Protein AF-A0A453QAD8-F1 (afdb_monomer_lite)

Structure (mmCIF, N/CA/C/O backbone):
data_AF-A0A453QAD8-F1
#
_entry.id   AF-A0A453QAD8-F1
#
loop_
_atom_site.group_PDB
_atom_site.id
_atom_site.type_symbol
_atom_site.label_atom_id
_atom_site.label_alt_id
_atom_site.label_comp_id
_atom_site.label_asym_id
_atom_site.label_entity_id
_atom_site.label_seq_id
_atom_site.pdbx_PDB_ins_code
_atom_site.Cartn_x
_atom_site.Cartn_y
_atom_site.Cartn_z
_atom_site.occupancy
_atom_site.B_iso_or_equiv
_atom_site.auth_seq_id
_atom_site.auth_comp_id
_atom_site.auth_asym_id
_atom_site.auth_atom_id
_atom_site.pdbx_PDB_model_num
ATOM 1 N N . MET A 1 1 ? -19.420 12.621 48.385 1.00 46.16 1 MET A N 1
ATOM 2 C CA . MET A 1 1 ? -18.314 12.284 47.457 1.00 46.16 1 MET A CA 1
ATOM 3 C C . MET A 1 1 ? -18.726 11.089 46.584 1.00 46.16 1 MET A C 1
ATOM 5 O O . MET A 1 1 ? -18.362 9.971 46.894 1.00 46.16 1 MET A O 1
ATOM 9 N N . ALA A 1 2 ? -19.555 11.272 45.546 1.00 51.25 2 ALA A N 1
ATOM 10 C CA . ALA A 1 2 ? -20.055 10.136 44.736 1.00 51.25 2 ALA A CA 1
ATOM 11 C C . ALA A 1 2 ? -20.252 10.453 43.237 1.00 51.25 2 ALA A C 1
ATOM 13 O O . ALA A 1 2 ? -20.759 9.630 42.480 1.00 51.25 2 ALA A O 1
ATOM 14 N N . THR A 1 3 ? -19.836 11.639 42.785 1.00 53.22 3 THR A N 1
ATOM 15 C CA . THR A 1 3 ? -19.962 12.076 41.383 1.00 53.22 3 THR A CA 1
ATOM 16 C C . THR A 1 3 ? -18.635 11.997 40.617 1.00 53.22 3 THR A C 1
ATOM 18 O O . THR A 1 3 ? -18.647 11.863 39.396 1.00 53.22 3 THR A O 1
ATOM 21 N N . ASN A 1 4 ? -17.492 11.998 41.319 1.00 59.75 4 ASN A N 1
ATOM 22 C CA . ASN A 1 4 ? -16.151 11.904 40.720 1.00 59.75 4 ASN A CA 1
ATOM 23 C C . ASN A 1 4 ? -15.783 10.477 40.286 1.00 59.75 4 ASN A C 1
ATOM 25 O O . ASN A 1 4 ? -15.085 10.303 39.295 1.00 59.75 4 ASN A O 1
ATOM 29 N N . SER A 1 5 ? -16.300 9.457 40.979 1.00 61.31 5 SER A N 1
ATOM 30 C CA . SER A 1 5 ? -16.009 8.053 40.660 1.00 61.31 5 SER A CA 1
ATOM 31 C C . SER A 1 5 ? -16.678 7.613 39.348 1.00 61.31 5 SER A C 1
ATOM 33 O O . SER A 1 5 ? -16.019 7.039 38.489 1.00 61.31 5 SER A O 1
ATOM 35 N N . ARG A 1 6 ? -17.943 8.002 39.100 1.00 66.62 6 ARG A N 1
ATOM 36 C CA . ARG A 1 6 ? -18.629 7.718 37.820 1.00 66.62 6 ARG A CA 1
ATOM 37 C C . ARG A 1 6 ? -17.960 8.418 36.637 1.00 66.62 6 ARG A C 1
ATOM 39 O O . ARG A 1 6 ? -17.730 7.792 35.610 1.00 66.62 6 ARG A O 1
ATOM 46 N N . LYS A 1 7 ? -17.605 9.699 36.797 1.00 70.69 7 LYS A N 1
ATOM 47 C CA . LYS A 1 7 ? -16.863 10.462 35.780 1.00 70.69 7 LYS A CA 1
ATOM 48 C C . LYS A 1 7 ? -15.495 9.834 35.497 1.00 70.69 7 LYS A C 1
ATOM 50 O O . LYS A 1 7 ? -15.118 9.726 34.339 1.00 70.69 7 LYS A O 1
ATOM 55 N N . SER A 1 8 ? -14.793 9.364 36.529 1.00 80.44 8 SER A N 1
ATOM 56 C CA . SER A 1 8 ? -13.508 8.669 36.388 1.00 80.44 8 SER A CA 1
ATOM 57 C C . SER A 1 8 ? -13.633 7.356 35.607 1.00 80.44 8 SER A C 1
ATOM 59 O O . SER A 1 8 ? -12.840 7.128 34.697 1.00 80.44 8 SER A O 1
ATOM 61 N N . VAL A 1 9 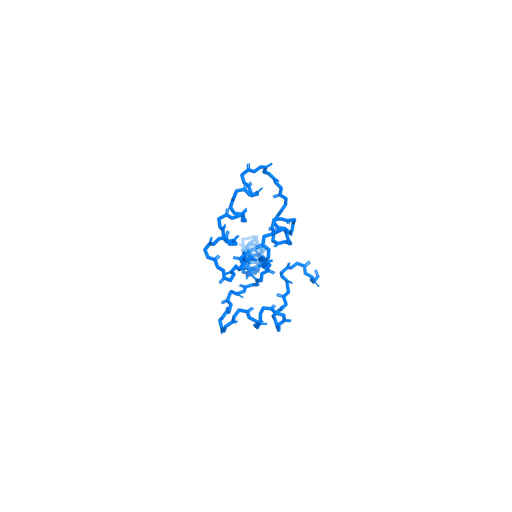? -14.661 6.543 35.879 1.00 84.44 9 VAL A N 1
ATOM 62 C CA . VAL A 1 9 ? -14.925 5.305 35.122 1.00 84.44 9 VAL A CA 1
ATOM 63 C C . VAL A 1 9 ? -15.244 5.611 33.659 1.00 84.44 9 VAL A C 1
ATOM 65 O O . VAL A 1 9 ? -14.671 4.987 32.771 1.00 84.44 9 VAL A O 1
ATOM 68 N N . ILE A 1 10 ? -16.104 6.601 33.395 1.00 88.38 10 ILE A N 1
ATOM 69 C CA . ILE A 1 10 ? -16.455 7.008 32.026 1.00 88.38 10 ILE A CA 1
ATOM 70 C C . ILE A 1 10 ? -15.204 7.457 31.264 1.00 88.38 10 ILE A C 1
ATOM 72 O O . ILE A 1 10 ? -14.963 6.979 30.159 1.00 88.38 10 ILE A O 1
ATOM 76 N N . MET A 1 11 ? -14.373 8.317 31.862 1.00 85.50 11 MET A N 1
ATOM 77 C CA . MET A 1 11 ? -13.123 8.757 31.237 1.00 85.50 11 MET A CA 1
ATOM 78 C C . MET A 1 11 ? -12.162 7.589 30.991 1.00 85.50 11 MET A C 1
ATOM 80 O O . MET A 1 11 ? -11.556 7.521 29.926 1.00 85.50 11 MET A O 1
ATOM 84 N N . GLY A 1 12 ? -12.064 6.640 31.928 1.00 88.38 12 GLY A N 1
ATOM 85 C CA . GLY A 1 12 ? -11.258 5.431 31.761 1.00 88.38 12 GLY A CA 1
ATOM 86 C C . GLY A 1 12 ? -11.710 4.575 30.575 1.00 88.38 12 GLY A C 1
ATOM 87 O O . GLY A 1 12 ? -10.883 4.191 29.751 1.00 88.38 12 GLY A O 1
ATOM 88 N N . VAL A 1 13 ? -13.018 4.333 30.440 1.00 88.62 13 VAL A N 1
ATOM 89 C CA . VAL A 1 13 ? -13.594 3.583 29.310 1.00 88.62 13 VAL A CA 1
ATOM 90 C C . VAL A 1 13 ? -13.358 4.311 27.985 1.00 88.62 13 VAL A C 1
ATOM 92 O O . VAL A 1 13 ? -12.945 3.681 27.015 1.00 88.62 13 VAL A O 1
ATOM 95 N N . VAL A 1 14 ? -13.557 5.633 27.940 1.00 88.19 14 VAL A N 1
ATOM 96 C CA . VAL A 1 14 ? -13.313 6.441 26.733 1.00 88.19 14 VAL A CA 1
ATOM 97 C C . VAL A 1 14 ? -11.847 6.351 26.299 1.00 88.19 14 VAL A C 1
ATOM 99 O O . VAL A 1 14 ? -11.577 6.110 25.124 1.00 88.19 14 VAL A O 1
ATOM 102 N N . ILE A 1 15 ? -10.897 6.474 27.230 1.00 88.00 15 ILE A N 1
ATOM 103 C CA . ILE A 1 15 ? -9.463 6.338 26.931 1.00 88.00 15 ILE A CA 1
ATOM 104 C C . ILE A 1 15 ? -9.153 4.930 26.408 1.00 88.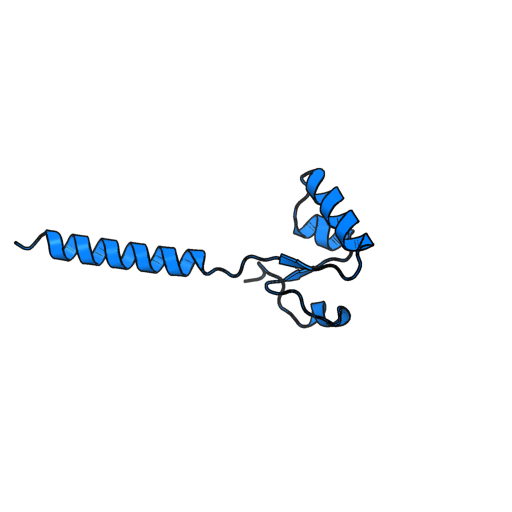00 15 ILE A C 1
ATOM 106 O O . ILE A 1 15 ? -8.469 4.802 25.396 1.00 88.00 15 ILE A O 1
ATOM 110 N N . LEU A 1 16 ? -9.692 3.879 27.038 1.00 85.94 16 LEU A N 1
ATOM 111 C CA . LEU A 1 16 ? -9.497 2.497 26.588 1.00 85.94 16 LEU A CA 1
ATOM 112 C C . LEU A 1 16 ? -9.983 2.282 25.148 1.00 85.94 16 LEU A C 1
ATOM 114 O O . LEU A 1 16 ? -9.254 1.717 24.334 1.00 85.94 16 LEU A O 1
ATOM 118 N N . VAL A 1 17 ? -11.181 2.769 24.811 1.00 86.12 17 VAL A N 1
ATOM 119 C CA . VAL A 1 17 ? -11.740 2.669 23.453 1.00 86.12 17 VAL A CA 1
ATOM 120 C C . VAL A 1 17 ? -10.859 3.405 22.443 1.00 86.12 17 VAL A C 1
ATOM 122 O O . VAL A 1 17 ? -10.544 2.852 21.392 1.00 86.12 17 VAL A O 1
ATOM 125 N N . LEU A 1 18 ? -10.409 4.621 22.765 1.00 82.88 18 LEU A N 1
ATOM 126 C CA . LEU A 1 18 ? -9.541 5.412 21.887 1.00 82.88 18 LEU A CA 1
ATOM 127 C C . LEU A 1 18 ? -8.174 4.751 21.658 1.00 82.88 18 LEU A C 1
ATOM 129 O O . LEU A 1 18 ? -7.659 4.800 20.541 1.00 82.88 18 LEU A O 1
ATOM 133 N N . VAL A 1 19 ? -7.597 4.117 22.682 1.00 81.25 19 VAL A N 1
ATOM 134 C CA . VAL A 1 19 ? -6.329 3.378 22.568 1.00 81.25 19 VAL A CA 1
ATOM 135 C C . VAL A 1 19 ? -6.490 2.157 21.660 1.00 81.25 19 VAL A C 1
ATOM 137 O O . VAL A 1 19 ? -5.667 1.948 20.770 1.00 81.25 19 VAL A O 1
ATOM 140 N N . ILE A 1 20 ? -7.574 1.390 21.811 1.00 73.44 20 ILE A N 1
ATOM 141 C CA . ILE A 1 20 ? -7.877 0.248 20.931 1.00 73.44 20 ILE A CA 1
ATOM 142 C C . ILE A 1 20 ? -8.098 0.721 19.483 1.00 73.44 20 ILE A C 1
ATOM 144 O O . ILE A 1 20 ? -7.679 0.054 18.537 1.00 73.44 20 ILE A O 1
ATOM 148 N N . HIS A 1 21 ? -8.709 1.893 19.295 1.00 65.62 21 HIS A N 1
ATOM 149 C CA . HIS A 1 21 ? -8.964 2.461 17.971 1.00 65.62 21 HIS A CA 1
ATOM 150 C C . HIS A 1 21 ? -7.698 2.986 17.271 1.00 65.62 21 HIS A C 1
ATOM 152 O O . HIS A 1 21 ? -7.629 2.969 16.048 1.00 65.62 21 HIS A O 1
ATOM 158 N N . GLN A 1 22 ? -6.679 3.418 18.017 1.00 60.94 22 GLN A N 1
ATOM 159 C CA . GLN A 1 22 ? -5.385 3.837 17.455 1.00 60.94 22 GLN A CA 1
ATOM 160 C C . GLN A 1 22 ? -4.421 2.667 17.215 1.00 60.94 22 GLN A C 1
ATOM 162 O O . GLN A 1 22 ? -3.471 2.808 16.451 1.00 60.94 22 GLN A O 1
ATOM 167 N N . ALA A 1 23 ? -4.671 1.497 17.807 1.00 62.69 23 ALA A N 1
ATOM 168 C CA . ALA A 1 23 ? -3.867 0.292 17.592 1.00 62.69 23 ALA A CA 1
ATOM 169 C C . ALA A 1 23 ? -4.094 -0.372 16.215 1.00 62.69 23 ALA A C 1
ATOM 171 O O . ALA A 1 23 ? -3.582 -1.465 15.963 1.00 62.69 23 ALA A O 1
ATOM 172 N N . GLN A 1 24 ? -4.858 0.261 15.317 1.00 57.34 24 GLN A N 1
ATOM 173 C CA . GLN A 1 24 ? -5.040 -0.218 13.950 1.00 57.34 24 GLN A CA 1
ATOM 174 C C . GLN A 1 24 ? -3.687 -0.245 13.239 1.00 57.34 24 GLN A C 1
ATOM 176 O O . GLN A 1 24 ? -2.974 0.755 13.166 1.00 57.34 24 GLN A O 1
ATOM 181 N N . VAL A 1 25 ? -3.324 -1.419 12.724 1.00 65.56 25 VAL A N 1
ATOM 182 C CA . VAL A 1 25 ? -2.075 -1.605 11.988 1.00 65.56 25 VAL A CA 1
ATOM 183 C C . VAL A 1 25 ? -2.163 -0.767 10.714 1.00 65.56 25 VAL A C 1
ATOM 185 O O . VAL A 1 25 ? -2.872 -1.124 9.777 1.00 65.56 25 VAL A O 1
ATOM 188 N N . GLU A 1 26 ? -1.478 0.376 10.704 1.00 72.94 26 GLU A N 1
ATOM 189 C CA . GLU A 1 26 ? -1.435 1.297 9.569 1.00 72.94 26 GLU A CA 1
ATOM 190 C C . GLU A 1 26 ? -1.026 0.539 8.299 1.00 72.94 26 GLU A C 1
ATOM 192 O O . GLU A 1 26 ? 0.106 0.067 8.146 1.00 72.94 26 GLU A O 1
ATOM 197 N N . ALA A 1 27 ? -1.973 0.430 7.371 1.00 82.81 27 ALA A N 1
ATOM 198 C CA . ALA A 1 27 ? -1.763 -0.130 6.051 1.00 82.81 27 ALA A CA 1
ATOM 199 C C . ALA A 1 27 ? -0.517 0.485 5.397 1.00 82.81 27 ALA A C 1
ATOM 201 O O . ALA A 1 27 ? -0.398 1.710 5.289 1.00 82.81 27 ALA A O 1
ATOM 202 N N . LYS A 1 28 ? 0.399 -0.332 4.878 1.00 87.19 28 LYS A N 1
ATOM 203 C CA . LYS A 1 28 ? 1.634 0.123 4.228 1.00 87.19 28 LYS A CA 1
ATOM 204 C C . LYS A 1 28 ? 1.678 -0.296 2.766 1.00 87.19 28 LYS A C 1
ATOM 206 O O . LYS A 1 28 ? 1.260 -1.388 2.406 1.00 87.19 28 LYS A O 1
ATOM 211 N N . SER A 1 29 ? 2.194 0.580 1.901 1.00 92.38 29 SER A N 1
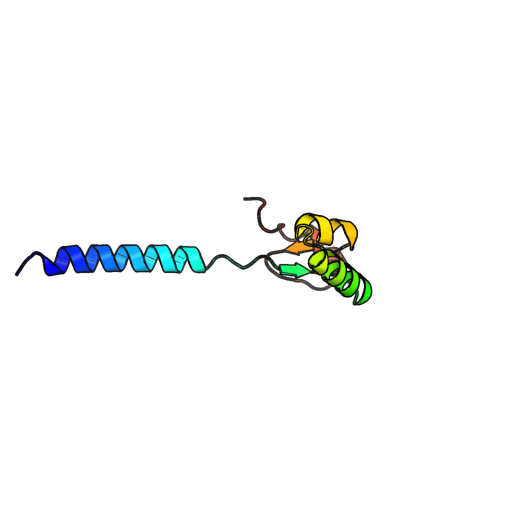ATOM 212 C CA . SER A 1 29 ? 2.475 0.195 0.516 1.00 92.38 29 SER A CA 1
ATOM 213 C C . SER A 1 29 ? 3.790 -0.578 0.442 1.00 92.38 29 SER A C 1
ATOM 215 O O . SER A 1 29 ? 4.830 -0.094 0.895 1.00 92.38 29 SER A O 1
ATOM 217 N N . CYS A 1 30 ? 3.762 -1.762 -0.153 1.00 93.94 30 CYS A N 1
ATOM 218 C CA . CYS A 1 30 ? 4.887 -2.673 -0.305 1.00 93.94 30 CYS A CA 1
ATOM 219 C C . CYS A 1 30 ? 5.155 -2.887 -1.797 1.00 93.94 30 CYS A C 1
ATOM 221 O O . CYS A 1 30 ? 4.265 -3.301 -2.533 1.00 93.94 30 CYS A O 1
ATOM 223 N N . CYS A 1 31 ? 6.370 -2.576 -2.243 1.00 94.81 31 CYS A N 1
ATOM 224 C CA . CYS A 1 31 ? 6.785 -2.642 -3.646 1.00 94.81 31 CYS A CA 1
ATOM 225 C C . CYS A 1 31 ? 8.012 -3.550 -3.771 1.00 94.81 31 CYS A C 1
ATOM 227 O O . CYS A 1 31 ? 8.850 -3.568 -2.868 1.00 94.81 31 CYS A O 1
ATOM 229 N N . CYS A 1 32 ? 8.132 -4.272 -4.885 1.00 92.44 32 CYS A N 1
ATOM 230 C CA . CYS A 1 32 ? 9.176 -5.287 -5.072 1.00 92.44 32 CYS A CA 1
ATOM 231 C C . CYS A 1 32 ? 10.481 -4.790 -5.672 1.00 92.44 32 CYS A C 1
ATOM 233 O O . CYS A 1 32 ? 11.483 -5.502 -5.649 1.00 92.44 32 CYS A O 1
ATOM 235 N N . SER A 1 33 ? 10.480 -3.560 -6.164 1.00 94.00 33 SER A N 1
ATOM 236 C CA . SER A 1 33 ? 11.645 -2.907 -6.730 1.00 94.00 33 SER A CA 1
ATOM 237 C C . SER A 1 33 ? 11.652 -1.433 -6.348 1.00 94.00 33 SER A C 1
ATOM 239 O O . SER A 1 33 ? 10.611 -0.836 -6.049 1.00 94.00 33 SER A O 1
ATOM 241 N N . THR A 1 34 ? 12.838 -0.832 -6.400 1.00 95.81 34 THR A N 1
ATOM 242 C CA . THR A 1 34 ? 13.005 0.618 -6.256 1.00 95.81 34 THR A CA 1
ATOM 243 C C . THR A 1 34 ? 12.234 1.367 -7.343 1.00 95.81 34 THR A C 1
ATOM 245 O O . THR A 1 34 ? 11.607 2.379 -7.054 1.00 95.81 34 THR A O 1
ATOM 248 N N . SER A 1 35 ? 12.182 0.831 -8.569 1.00 97.50 35 SER A N 1
ATOM 249 C CA . SER A 1 35 ? 11.394 1.421 -9.660 1.00 97.50 35 SER A CA 1
ATOM 250 C C . SER A 1 35 ? 9.891 1.455 -9.337 1.00 97.50 35 SER A C 1
ATOM 252 O O . SER A 1 35 ? 9.271 2.516 -9.407 1.00 97.50 35 SER A O 1
ATOM 254 N N . GLY A 1 36 ? 9.317 0.346 -8.849 1.00 96.88 36 GLY A N 1
ATOM 255 C CA . GLY A 1 36 ? 7.916 0.310 -8.404 1.00 96.88 36 GLY A CA 1
ATOM 256 C C . GLY A 1 36 ? 7.641 1.265 -7.237 1.00 96.88 36 GLY A C 1
ATOM 257 O O . GLY A 1 36 ? 6.614 1.942 -7.209 1.00 96.88 36 GLY A O 1
ATOM 258 N N . ARG A 1 37 ? 8.596 1.406 -6.303 1.00 96.94 37 ARG A N 1
ATOM 259 C CA . ARG A 1 37 ? 8.515 2.399 -5.219 1.00 96.94 37 ARG A CA 1
ATOM 260 C C . ARG A 1 37 ? 8.487 3.831 -5.752 1.00 96.94 37 ARG A C 1
ATOM 262 O O . ARG A 1 37 ? 7.668 4.623 -5.291 1.00 96.94 37 ARG A O 1
ATOM 269 N N . ASN A 1 38 ? 9.356 4.157 -6.703 1.00 98.19 38 ASN A N 1
ATOM 270 C CA . ASN A 1 38 ? 9.434 5.490 -7.291 1.00 98.19 38 ASN A CA 1
ATOM 271 C C . ASN A 1 38 ? 8.157 5.828 -8.066 1.00 98.19 38 ASN A C 1
ATOM 273 O O . ASN A 1 38 ? 7.599 6.903 -7.861 1.00 98.19 38 ASN A O 1
ATOM 277 N N . CYS A 1 39 ? 7.636 4.883 -8.857 1.00 98.31 39 CYS A N 1
ATOM 278 C CA . CYS A 1 39 ? 6.332 5.009 -9.508 1.00 98.31 39 CYS A CA 1
ATOM 279 C C . CYS A 1 39 ? 5.223 5.288 -8.484 1.00 98.31 39 CYS A C 1
ATOM 281 O O . CYS A 1 39 ? 4.462 6.241 -8.644 1.00 98.31 39 CYS A O 1
ATOM 283 N N . TYR A 1 40 ? 5.152 4.502 -7.399 1.00 97.75 40 TYR A N 1
ATOM 284 C CA . TYR A 1 40 ? 4.122 4.680 -6.374 1.00 97.75 40 TYR A CA 1
ATOM 285 C C . TYR A 1 40 ? 4.197 6.078 -5.756 1.00 97.75 40 TYR A C 1
ATOM 287 O O . TYR A 1 40 ? 3.173 6.736 -5.588 1.00 97.75 40 TYR A O 1
ATOM 295 N N . ASN A 1 41 ? 5.405 6.545 -5.442 1.00 97.75 41 ASN A N 1
ATOM 296 C CA . ASN A 1 41 ? 5.618 7.869 -4.870 1.00 97.75 41 ASN A CA 1
ATOM 297 C C . ASN A 1 41 ? 5.202 8.977 -5.848 1.00 97.75 41 ASN A C 1
ATOM 299 O O . ASN A 1 41 ? 4.464 9.871 -5.448 1.00 97.75 41 ASN A O 1
ATOM 303 N N . ALA A 1 42 ? 5.591 8.884 -7.123 1.00 98.25 42 ALA A N 1
ATOM 304 C CA . ALA A 1 42 ? 5.191 9.840 -8.155 1.00 98.25 42 ALA A CA 1
ATOM 305 C C . ALA A 1 42 ? 3.664 9.878 -8.340 1.00 98.25 42 ALA A C 1
ATOM 307 O O . ALA A 1 42 ? 3.066 10.949 -8.322 1.00 98.25 42 ALA A O 1
ATOM 308 N N . CYS A 1 43 ? 3.013 8.715 -8.407 1.00 98.12 43 CYS A N 1
ATOM 309 C CA . CYS A 1 43 ? 1.554 8.620 -8.465 1.00 98.12 43 CYS A CA 1
ATOM 310 C C . CYS A 1 43 ? 0.879 9.245 -7.231 1.00 98.12 43 CYS A C 1
ATOM 312 O O . CYS A 1 43 ? -0.164 9.883 -7.335 1.00 98.12 43 CYS A O 1
ATOM 314 N N . ARG A 1 44 ? 1.470 9.113 -6.037 1.00 97.50 44 ARG A N 1
ATOM 315 C CA . ARG A 1 44 ? 0.922 9.742 -4.826 1.00 97.50 44 ARG A CA 1
ATOM 316 C C . ARG A 1 44 ? 1.055 11.263 -4.831 1.00 97.50 44 ARG A C 1
ATOM 318 O O . ARG A 1 44 ? 0.183 11.917 -4.265 1.00 97.50 44 ARG A O 1
ATOM 325 N N . VAL A 1 45 ? 2.082 11.814 -5.479 1.00 97.88 45 VAL A N 1
ATOM 326 C CA . VAL A 1 45 ? 2.248 13.268 -5.651 1.00 97.88 45 VAL A CA 1
ATOM 327 C C . VAL A 1 45 ? 1.118 13.864 -6.496 1.00 97.88 45 VAL A C 1
ATOM 329 O O . VAL A 1 45 ? 0.693 14.980 -6.220 1.00 97.88 45 VAL A O 1
ATOM 332 N N . THR A 1 46 ? 0.549 13.115 -7.447 1.00 96.81 46 THR A N 1
ATOM 333 C CA . THR A 1 46 ? -0.603 13.587 -8.243 1.00 96.81 46 THR A CA 1
ATOM 334 C C . THR A 1 46 ? -1.928 13.585 -7.471 1.00 96.81 46 THR A C 1
ATOM 336 O O . THR A 1 46 ? -2.959 13.957 -8.024 1.00 96.81 46 THR A O 1
ATOM 339 N N . GLY A 1 47 ? -1.938 13.121 -6.216 1.00 95.38 47 GLY A N 1
ATOM 340 C CA . GLY A 1 47 ? -3.142 13.003 -5.390 1.00 95.38 47 GLY A CA 1
ATOM 341 C C . GLY A 1 47 ? -3.951 11.719 -5.610 1.00 95.38 47 GLY A C 1
ATOM 342 O O . GLY A 1 47 ? -4.946 11.500 -4.917 1.00 95.38 47 GLY A O 1
ATOM 343 N N . ALA A 1 48 ? -3.530 10.826 -6.513 1.00 96.56 48 ALA A N 1
ATOM 344 C CA . ALA A 1 48 ? -4.233 9.568 -6.764 1.00 96.56 48 ALA A CA 1
ATOM 345 C C . ALA A 1 48 ? -4.259 8.659 -5.521 1.00 96.56 48 ALA A C 1
ATOM 347 O O . ALA A 1 48 ? -3.337 8.658 -4.700 1.00 96.56 48 ALA A O 1
ATOM 348 N N . SER A 1 49 ? -5.324 7.862 -5.363 1.00 94.88 49 SER A N 1
ATOM 349 C CA . SER A 1 49 ? -5.535 7.030 -4.167 1.00 94.88 49 SER A CA 1
ATOM 350 C C . SER A 1 49 ? -4.414 5.998 -3.950 1.00 94.88 49 SER A C 1
ATOM 352 O O . SER A 1 49 ? -3.776 5.539 -4.898 1.00 94.88 49 SER A O 1
ATOM 354 N N . ARG A 1 50 ? -4.188 5.571 -2.696 1.00 94.38 50 ARG A N 1
ATOM 355 C CA . ARG A 1 50 ? -3.176 4.542 -2.370 1.00 94.38 50 ARG A CA 1
ATOM 356 C C . ARG A 1 50 ? -3.417 3.244 -3.145 1.00 94.38 50 ARG A C 1
ATOM 358 O O . ARG A 1 50 ? -2.463 2.659 -3.643 1.00 94.38 50 ARG A O 1
ATOM 365 N N . LYS A 1 51 ? -4.682 2.830 -3.277 1.00 93.25 51 LYS A N 1
ATOM 366 C CA . LYS A 1 51 ? -5.088 1.630 -4.023 1.00 93.25 51 LYS A CA 1
ATOM 367 C C . LYS A 1 51 ? -4.796 1.772 -5.519 1.00 93.25 51 LYS A C 1
ATOM 369 O O . LYS A 1 51 ? -4.218 0.865 -6.107 1.00 93.25 51 LYS A O 1
ATOM 374 N N . THR A 1 52 ? -5.121 2.925 -6.106 1.00 95.88 52 THR A N 1
ATOM 375 C CA . THR A 1 52 ? -4.829 3.233 -7.516 1.00 95.88 52 THR A CA 1
ATOM 376 C C . THR A 1 52 ? -3.327 3.180 -7.786 1.00 95.88 52 THR A C 1
ATOM 378 O O . THR A 1 52 ? -2.894 2.453 -8.674 1.00 95.88 52 THR A O 1
ATOM 381 N N . CYS A 1 53 ? -2.520 3.874 -6.979 1.00 97.50 53 CYS A N 1
ATOM 382 C CA . CYS A 1 53 ? -1.067 3.889 -7.152 1.00 97.50 53 CYS A CA 1
ATOM 383 C C . CYS A 1 53 ? -0.420 2.529 -6.897 1.00 97.50 53 CYS A C 1
ATOM 385 O O . CYS A 1 53 ? 0.554 2.180 -7.557 1.00 97.50 53 CYS A O 1
ATOM 387 N N . ALA A 1 54 ? -0.951 1.748 -5.954 1.00 95.12 54 ALA A N 1
ATOM 388 C CA . ALA A 1 54 ? -0.481 0.392 -5.715 1.00 95.12 54 ALA A CA 1
ATOM 389 C C . ALA A 1 54 ? -0.706 -0.487 -6.951 1.00 95.12 54 ALA A C 1
ATOM 391 O O . ALA A 1 54 ? 0.249 -1.070 -7.460 1.00 95.12 54 ALA A O 1
ATOM 392 N N . SER A 1 55 ? -1.928 -0.482 -7.488 1.00 94.50 55 SER A N 1
ATOM 393 C CA . SER A 1 55 ? -2.273 -1.230 -8.698 1.00 94.50 55 SER A CA 1
ATOM 394 C C . SER A 1 55 ? -1.436 -0.804 -9.907 1.00 94.50 55 SER A C 1
ATOM 396 O O . SER A 1 55 ? -0.919 -1.662 -10.613 1.00 94.50 55 SER A O 1
ATOM 398 N N . LEU A 1 56 ? -1.280 0.505 -10.134 1.00 96.75 56 LEU A N 1
ATOM 399 C CA . LEU A 1 56 ? -0.556 1.047 -11.287 1.00 96.75 56 LEU A CA 1
ATOM 400 C C . LEU A 1 56 ? 0.936 0.685 -11.267 1.00 96.75 56 LEU A C 1
ATOM 402 O O . LEU A 1 56 ? 1.525 0.415 -12.307 1.00 96.75 56 LEU A O 1
ATOM 406 N N . CYS A 1 57 ? 1.544 0.676 -10.082 1.00 96.56 57 CYS A N 1
ATOM 407 C CA . CYS A 1 57 ? 2.991 0.540 -9.920 1.00 96.56 57 CYS A CA 1
ATOM 408 C C . CYS A 1 57 ? 3.440 -0.862 -9.483 1.00 96.56 57 CYS A C 1
ATOM 410 O O . CYS A 1 57 ? 4.598 -1.043 -9.099 1.00 96.56 57 CYS A O 1
ATOM 412 N N . GLY A 1 58 ? 2.535 -1.848 -9.490 1.00 93.12 58 GLY A N 1
ATOM 413 C CA . GLY A 1 58 ? 2.836 -3.218 -9.060 1.00 93.12 58 GLY A CA 1
ATOM 414 C C . GLY A 1 58 ? 3.185 -3.331 -7.571 1.00 93.12 58 GLY A C 1
ATOM 415 O O . GLY A 1 58 ? 3.969 -4.192 -7.172 1.00 93.12 58 GLY A O 1
ATOM 416 N N . CYS A 1 59 ? 2.641 -2.442 -6.741 1.00 94.38 59 CYS A N 1
ATOM 417 C CA . CYS A 1 59 ? 2.765 -2.501 -5.290 1.00 94.38 59 CYS A CA 1
ATOM 418 C C . CYS A 1 59 ? 1.478 -3.054 -4.663 1.00 94.38 59 CYS A C 1
ATOM 420 O O . CYS A 1 59 ? 0.411 -3.035 -5.269 1.00 94.38 59 CYS A O 1
ATOM 422 N N . LYS A 1 60 ? 1.558 -3.495 -3.408 1.00 92.31 60 LYS A N 1
ATOM 423 C CA . LYS A 1 60 ? 0.401 -3.932 -2.617 1.00 92.31 60 LYS A CA 1
ATOM 424 C C . LYS A 1 60 ? 0.230 -3.100 -1.363 1.00 92.31 60 LYS A C 1
ATOM 426 O O . LYS A 1 60 ? 1.214 -2.608 -0.817 1.00 92.31 60 LYS A O 1
ATOM 431 N N . ILE A 1 61 ? -1.004 -2.952 -0.897 1.00 92.06 61 ILE A N 1
ATOM 432 C CA . ILE A 1 61 ? -1.295 -2.306 0.384 1.00 92.06 61 ILE A CA 1
ATOM 433 C C . ILE A 1 61 ? -1.527 -3.401 1.430 1.00 92.06 61 ILE A C 1
ATOM 435 O O . ILE A 1 61 ? -2.570 -4.045 1.431 1.00 92.06 61 ILE A O 1
ATOM 439 N N . LEU A 1 62 ? -0.546 -3.625 2.303 1.00 89.25 62 LEU A N 1
ATOM 440 C CA . LEU A 1 62 ? -0.525 -4.712 3.288 1.00 89.25 62 LEU A CA 1
ATOM 441 C C . LEU A 1 62 ? -0.331 -4.148 4.698 1.00 89.25 62 LEU A C 1
ATOM 443 O O . LEU A 1 62 ? 0.305 -3.108 4.855 1.00 89.25 62 LEU A O 1
ATOM 447 N N . ASN A 1 63 ? -0.772 -4.860 5.738 1.00 85.69 63 ASN A N 1
ATOM 448 C CA . ASN A 1 63 ? -0.474 -4.458 7.126 1.00 85.69 63 ASN A CA 1
ATOM 449 C C . ASN A 1 63 ? 1.025 -4.599 7.458 1.00 85.69 63 ASN A C 1
ATOM 451 O O . ASN A 1 63 ? 1.547 -3.923 8.340 1.00 85.69 63 ASN A O 1
ATOM 455 N N . LYS A 1 64 ? 1.742 -5.470 6.734 1.00 84.25 64 LYS A N 1
ATOM 456 C CA . LYS A 1 64 ? 3.187 -5.669 6.869 1.00 84.25 64 LYS A CA 1
ATOM 457 C C . LYS A 1 64 ? 3.808 -6.015 5.519 1.00 84.25 64 LYS A C 1
ATOM 459 O O . LYS A 1 64 ? 3.286 -6.854 4.789 1.00 84.25 64 LYS A O 1
ATOM 464 N N . CYS A 1 65 ? 4.950 -5.405 5.202 1.00 87.25 65 CYS A N 1
ATOM 465 C CA . CYS A 1 65 ? 5.732 -5.804 4.034 1.00 87.25 65 CYS A CA 1
ATOM 466 C C . CYS A 1 65 ? 6.541 -7.060 4.350 1.00 87.25 65 CYS A C 1
ATOM 468 O O . CYS A 1 65 ? 7.267 -7.107 5.343 1.00 87.25 65 CYS A O 1
ATOM 470 N N . VAL A 1 66 ? 6.422 -8.065 3.489 1.00 88.25 66 VAL A N 1
ATOM 471 C CA . VAL A 1 66 ? 7.136 -9.338 3.609 1.00 88.25 66 VAL A CA 1
ATOM 472 C C . VAL A 1 66 ? 8.175 -9.499 2.501 1.00 88.25 66 VAL A C 1
ATOM 474 O O . VAL A 1 66 ? 8.141 -8.830 1.472 1.00 88.25 66 VAL A O 1
ATOM 477 N N . ARG A 1 67 ? 9.142 -10.381 2.722 1.00 85.19 67 ARG A N 1
ATOM 478 C CA . ARG A 1 67 ? 10.081 -10.842 1.697 1.00 85.19 67 ARG A CA 1
ATOM 479 C C . ARG A 1 67 ? 10.056 -12.376 1.712 1.00 85.19 67 ARG A C 1
ATOM 481 O O . ARG A 1 67 ? 9.882 -12.944 2.791 1.00 85.19 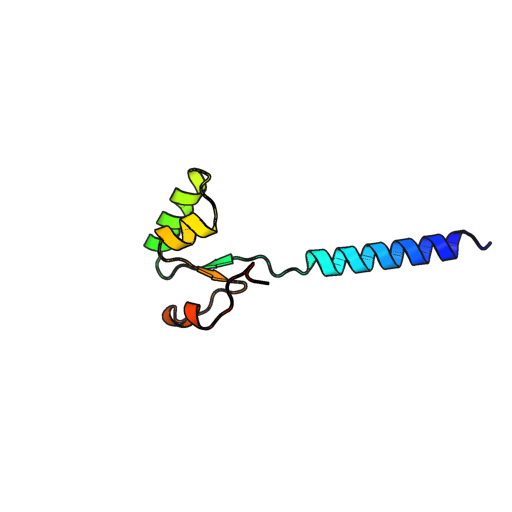67 ARG A O 1
ATOM 488 N N . PRO A 1 68 ? 10.263 -13.055 0.575 1.00 88.19 68 PRO A N 1
ATOM 489 C CA . PRO A 1 68 ? 10.321 -12.520 -0.785 1.00 88.19 68 PRO A CA 1
ATOM 490 C C . PRO A 1 68 ? 8.958 -11.995 -1.276 1.00 88.19 68 PRO A C 1
ATOM 492 O O . PRO A 1 68 ? 7.945 -12.059 -0.583 1.00 88.19 68 PRO A O 1
ATOM 495 N N . CYS A 1 69 ? 8.987 -11.324 -2.420 1.00 85.19 69 CYS A N 1
ATOM 496 C CA . CYS A 1 69 ? 7.946 -10.399 -2.862 1.00 85.19 69 CYS A CA 1
ATOM 497 C C . CYS A 1 69 ? 6.738 -11.063 -3.546 1.00 85.19 69 CYS A C 1
ATOM 499 O O . CYS A 1 69 ? 5.611 -10.575 -3.488 1.00 85.19 69 CYS A O 1
ATOM 501 N N . ASP A 1 70 ? 6.980 -12.227 -4.130 1.00 85.00 70 ASP A N 1
ATOM 502 C CA . ASP A 1 70 ? 5.995 -13.211 -4.581 1.00 85.00 70 ASP A CA 1
ATOM 503 C C . ASP A 1 70 ? 4.973 -13.579 -3.488 1.00 85.00 70 ASP A C 1
ATOM 505 O O . ASP A 1 70 ? 3.808 -13.856 -3.780 1.00 85.00 70 ASP A O 1
ATOM 509 N N . ARG A 1 71 ? 5.364 -13.482 -2.210 1.00 83.69 71 ARG A N 1
ATOM 510 C CA . ARG A 1 71 ? 4.497 -13.778 -1.058 1.00 83.69 71 ARG A CA 1
ATOM 511 C C . ARG A 1 71 ? 3.488 -12.686 -0.714 1.00 83.69 71 ARG A C 1
ATOM 513 O O . ARG A 1 71 ? 2.675 -12.888 0.182 1.00 83.69 71 ARG A O 1
ATOM 520 N N . PHE A 1 72 ? 3.471 -11.550 -1.411 1.00 86.81 72 PHE A N 1
ATOM 521 C CA . PHE A 1 72 ? 2.468 -10.502 -1.175 1.00 86.81 72 PHE A CA 1
ATOM 522 C C . PHE A 1 72 ? 1.024 -10.969 -1.400 1.00 86.81 72 PHE A C 1
ATOM 524 O O . PHE A 1 72 ? 0.100 -10.367 -0.868 1.00 86.81 72 PHE A O 1
ATOM 531 N N . ASN A 1 73 ? 0.806 -12.027 -2.184 1.00 83.62 73 ASN A N 1
ATOM 532 C CA . ASN A 1 73 ? -0.519 -12.625 -2.376 1.00 83.62 73 ASN A CA 1
ATOM 533 C C . ASN A 1 73 ? -1.006 -13.442 -1.171 1.00 83.62 73 ASN A C 1
ATOM 535 O O . ASN A 1 73 ? -2.199 -13.690 -1.060 1.00 83.62 73 ASN A O 1
ATOM 539 N N . LEU A 1 74 ? -0.099 -13.844 -0.277 1.00 84.00 74 LEU A N 1
ATOM 540 C CA . LEU A 1 74 ? -0.412 -14.666 0.894 1.00 84.00 74 LEU A CA 1
ATO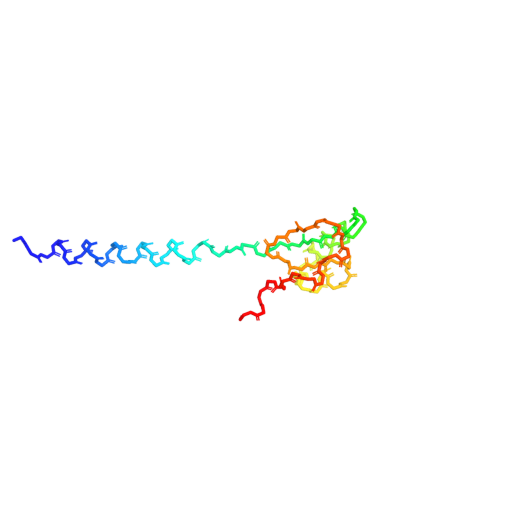M 541 C C . LEU A 1 74 ? -0.837 -13.833 2.109 1.00 84.00 74 LEU A C 1
ATOM 543 O O . LEU A 1 74 ? -1.208 -14.394 3.135 1.00 84.00 74 LEU A O 1
ATOM 547 N N . TYR A 1 75 ? -0.737 -12.505 2.021 1.00 78.31 75 TYR A N 1
ATOM 548 C CA . TYR A 1 75 ? -1.037 -11.601 3.123 1.00 78.31 75 TYR A CA 1
ATOM 549 C C . TYR A 1 75 ? -2.305 -10.793 2.825 1.00 78.31 75 TYR A C 1
ATOM 551 O O . TYR A 1 75 ? -2.482 -10.360 1.682 1.00 78.31 75 TYR A O 1
ATOM 559 N N . PRO A 1 76 ? -3.186 -10.572 3.819 1.00 75.38 76 PRO A N 1
ATOM 560 C CA . PRO A 1 76 ? -4.409 -9.812 3.607 1.00 75.38 76 PRO A CA 1
ATOM 561 C C . PRO A 1 76 ? -4.091 -8.374 3.193 1.00 75.38 76 PRO A C 1
ATOM 563 O O . PRO A 1 76 ? -3.208 -7.719 3.760 1.00 75.38 76 PRO A O 1
ATOM 566 N N . GLU A 1 77 ? -4.836 -7.881 2.203 1.00 74.69 77 GLU A N 1
ATOM 567 C CA . GLU A 1 77 ? -4.797 -6.466 1.850 1.00 74.69 77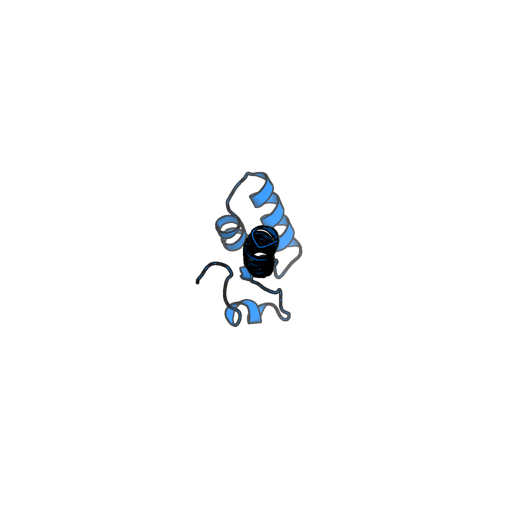 GLU A CA 1
ATOM 568 C C . GLU A 1 77 ? -5.478 -5.649 2.946 1.00 74.69 77 GLU A C 1
ATOM 570 O O . GLU A 1 77 ? -6.544 -6.014 3.448 1.00 74.69 77 GLU A O 1
ATOM 575 N N . ALA A 1 78 ? -4.856 -4.539 3.326 1.00 67.06 78 ALA A N 1
ATOM 576 C CA . ALA A 1 78 ? -5.415 -3.679 4.353 1.00 67.06 78 ALA A CA 1
ATOM 577 C C . ALA A 1 78 ? -6.688 -2.987 3.830 1.00 67.06 78 ALA A C 1
ATOM 579 O O . ALA A 1 78 ? -6.681 -2.433 2.728 1.00 67.06 78 ALA A O 1
ATOM 580 N N . GLY A 1 79 ? -7.769 -3.009 4.617 1.00 59.31 79 GLY A N 1
ATOM 581 C CA . GLY A 1 79 ? -9.062 -2.411 4.249 1.00 59.31 79 GLY A CA 1
ATOM 582 C C . GLY A 1 79 ? -10.026 -3.334 3.490 1.00 59.31 79 GLY A C 1
ATOM 583 O O . GLY A 1 79 ? -10.910 -2.842 2.796 1.00 59.31 79 GLY A O 1
ATOM 584 N N . LYS A 1 80 ? -9.843 -4.658 3.587 1.00 53.72 80 LYS A N 1
ATOM 585 C CA . LYS A 1 80 ? -10.797 -5.684 3.114 1.00 53.72 80 LYS A CA 1
ATOM 586 C C . LYS A 1 80 ? -11.595 -6.362 4.249 1.00 53.72 80 LYS A C 1
ATOM 588 O O . LYS A 1 80 ? -12.128 -7.447 4.035 1.00 53.72 80 LYS A O 1
ATOM 593 N N . LEU A 1 81 ? -11.643 -5.735 5.427 1.00 44.00 81 LEU A N 1
ATOM 594 C CA . LEU A 1 81 ? -12.552 -6.070 6.533 1.00 44.00 81 LEU A CA 1
ATOM 595 C C . LEU A 1 81 ? -13.752 -5.126 6.495 1.00 44.00 81 LEU A C 1
ATOM 597 O O . LEU A 1 81 ? -13.499 -3.913 6.312 1.00 44.00 81 LEU A O 1
#

InterPro domains:
  IPR001010 Thionin [PF00321] (28-65)
  IPR001010 Thionin [PR00287] (29-47)
  IPR001010 Thionin [PR00287] (52-71)
  IPR001010 Thionin [PS00271] (30-43)
  IPR001010 Thionin [PTHR33920] (1-78)
  IPR036391 Thionin-like superfamily [G3DSA:3.30.1350.10] (28-73)
  IPR036391 Thionin-like superfamily [SSF57429] (28-70)

pLDDT: mean 83.86, std 14.1, range [44.0, 98.31]

Foldseek 3Di:
DPPVVVVVVVVVVVVVVVVVVVPPLPWDKEDQDPQLVVQLVVCVVVVDDNVVSCVVSVIAGASDHDPPPVCPVVGDGPPPD

Secondary structure (DSSP, 8-state):
--SHHHHHHHHHHHHHHHHHHHTS---EEE-SSHHHHHHHHHHHHTT--HHHHHHHTT-EEESS--SSGGGGGGSPBTT--

Radius of gyration: 19.62 Å; chains: 1; bounding box: 33×28×59 Å

Sequence (81 aa):
MATNSRKSVIMGVVILVLVIHQAQVEAKSCCCSTSGRNCYNACRVTGASRKTCASLCGCKILNKCVRPCDRFNLYPEAGKL

Organism: Aegilops tauschii subsp. strangulata (NCBI:txid200361)